Protein AF-N8RN31-F1 (afdb_monomer_lite)

Structure (mmCIF, N/CA/C/O backbone):
data_AF-N8RN31-F1
#
_entry.id   AF-N8RN31-F1
#
loop_
_atom_site.group_PDB
_atom_site.id
_atom_site.type_symbol
_atom_site.label_atom_id
_atom_site.label_alt_id
_atom_site.label_comp_id
_atom_site.label_asym_id
_atom_site.label_entity_id
_atom_site.label_seq_id
_atom_site.pdbx_PDB_ins_code
_atom_site.Cartn_x
_atom_site.Cartn_y
_atom_site.Cartn_z
_atom_site.occupancy
_atom_site.B_iso_or_equiv
_atom_site.auth_seq_id
_atom_site.auth_comp_id
_atom_site.auth_asym_id
_atom_site.auth_atom_id
_atom_site.pdbx_PDB_model_num
ATOM 1 N N . MET A 1 1 ? -0.067 15.756 -1.286 1.00 59.91 1 MET A N 1
ATOM 2 C CA . MET A 1 1 ? -0.232 14.366 -0.798 1.00 59.91 1 MET A CA 1
ATOM 3 C C . MET A 1 1 ? 1.141 13.713 -0.701 1.00 59.91 1 MET A C 1
ATOM 5 O O . MET A 1 1 ? 1.995 14.043 -1.514 1.00 59.91 1 MET A O 1
ATOM 9 N N . LYS A 1 2 ? 1.396 12.855 0.298 1.00 77.50 2 LYS A N 1
ATOM 10 C CA . LYS A 1 2 ? 2.681 12.141 0.419 1.00 77.50 2 LYS A CA 1
ATOM 11 C C . LYS A 1 2 ? 2.614 10.853 -0.412 1.00 77.50 2 LYS A C 1
ATOM 13 O O . LYS A 1 2 ? 1.843 9.975 -0.060 1.00 77.50 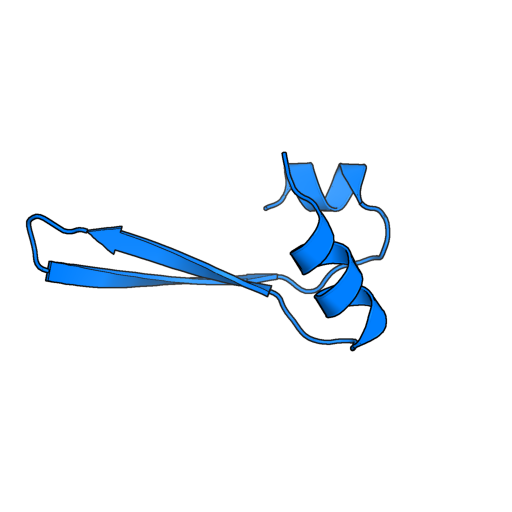2 LYS A O 1
ATOM 18 N N . SER A 1 3 ? 3.415 10.738 -1.472 1.00 88.44 3 SER A N 1
ATOM 19 C CA . SER A 1 3 ? 3.440 9.580 -2.390 1.00 88.44 3 SER A CA 1
ATOM 20 C C . SER A 1 3 ? 4.469 8.504 -2.024 1.00 88.44 3 SER A C 1
ATOM 22 O O . SER A 1 3 ? 4.632 7.527 -2.748 1.00 88.44 3 SER A O 1
ATOM 24 N N . GLY A 1 4 ? 5.194 8.661 -0.911 1.00 92.31 4 GLY A N 1
ATOM 25 C CA . GLY A 1 4 ? 6.309 7.771 -0.559 1.00 92.31 4 GLY A CA 1
ATOM 26 C C . GLY A 1 4 ? 5.917 6.292 -0.482 1.00 92.31 4 GLY A C 1
ATOM 27 O O . GLY A 1 4 ? 6.667 5.442 -0.951 1.00 92.31 4 GLY A O 1
ATOM 28 N N . PHE A 1 5 ? 4.717 5.988 0.026 1.00 93.19 5 PHE A N 1
ATOM 29 C CA . PHE A 1 5 ? 4.205 4.616 0.099 1.00 93.19 5 PHE A CA 1
ATOM 30 C C . PHE A 1 5 ? 4.072 3.970 -1.287 1.00 93.19 5 PHE A C 1
ATOM 32 O O . PHE A 1 5 ? 4.410 2.801 -1.446 1.00 93.19 5 PHE A O 1
ATOM 39 N N . TYR A 1 6 ? 3.643 4.739 -2.294 1.00 95.25 6 TYR A N 1
ATOM 40 C CA . TYR A 1 6 ? 3.492 4.259 -3.664 1.00 95.25 6 TYR A CA 1
ATOM 41 C C . TYR A 1 6 ? 4.848 3.859 -4.247 1.00 95.25 6 TYR A C 1
ATOM 43 O O . TYR A 1 6 ? 4.994 2.769 -4.791 1.00 95.25 6 TYR A O 1
ATOM 51 N N . HIS A 1 7 ? 5.863 4.716 -4.092 1.00 94.25 7 HIS A N 1
ATOM 52 C CA . HIS A 1 7 ? 7.194 4.444 -4.637 1.00 94.25 7 HIS A CA 1
ATOM 53 C C . HIS A 1 7 ? 7.862 3.244 -3.960 1.00 94.25 7 HIS A C 1
ATOM 55 O O . HIS A 1 7 ? 8.506 2.453 -4.642 1.00 94.25 7 HIS A O 1
ATOM 61 N N . ILE A 1 8 ? 7.672 3.076 -2.647 1.00 96.25 8 ILE A N 1
ATOM 62 C CA . ILE A 1 8 ? 8.156 1.899 -1.913 1.00 96.25 8 ILE A CA 1
ATOM 63 C C . ILE A 1 8 ? 7.469 0.633 -2.432 1.00 96.25 8 ILE A C 1
ATOM 65 O O . ILE A 1 8 ? 8.151 -0.338 -2.751 1.00 96.25 8 ILE A O 1
ATOM 69 N N . ALA A 1 9 ? 6.138 0.650 -2.552 1.00 95.81 9 ALA A N 1
ATOM 70 C CA . ALA A 1 9 ? 5.368 -0.501 -3.010 1.00 95.81 9 ALA A CA 1
ATOM 71 C C . ALA A 1 9 ? 5.741 -0.907 -4.444 1.00 95.81 9 ALA A C 1
ATOM 73 O O . ALA A 1 9 ? 6.000 -2.081 -4.706 1.00 95.81 9 ALA A O 1
ATOM 74 N N . HIS A 1 10 ? 5.855 0.072 -5.346 1.00 96.50 10 HIS A N 1
ATOM 75 C CA . HIS A 1 10 ? 6.272 -0.158 -6.726 1.00 96.50 10 HIS A CA 1
ATOM 76 C C . HIS A 1 10 ? 7.694 -0.724 -6.810 1.00 96.50 10 HIS A C 1
ATOM 78 O O . HIS A 1 10 ? 7.912 -1.737 -7.468 1.00 96.50 10 HIS A O 1
ATOM 84 N N . ALA A 1 11 ? 8.651 -0.117 -6.098 1.00 96.6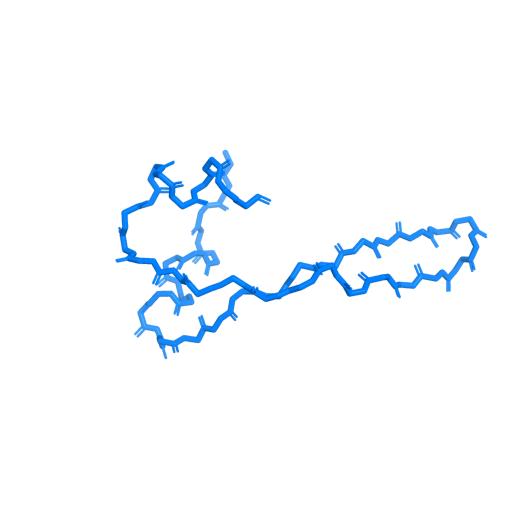9 11 ALA A N 1
ATOM 85 C CA . ALA A 1 11 ? 10.041 -0.568 -6.102 1.00 96.69 11 ALA A CA 1
ATOM 86 C C . ALA A 1 11 ? 10.213 -1.976 -5.508 1.00 96.69 11 ALA A C 1
ATOM 88 O O . ALA A 1 11 ? 11.069 -2.732 -5.960 1.00 96.69 11 ALA A O 1
ATOM 89 N N . ALA A 1 12 ? 9.401 -2.336 -4.512 1.00 97.31 12 ALA A N 1
ATOM 90 C CA . ALA A 1 12 ? 9.420 -3.657 -3.892 1.00 97.31 12 ALA A CA 1
ATOM 91 C C . ALA A 1 12 ? 8.564 -4.703 -4.635 1.00 97.31 12 ALA A C 1
ATOM 93 O O . ALA A 1 12 ? 8.606 -5.876 -4.270 1.00 97.31 12 ALA A O 1
ATOM 94 N N . GLY A 1 13 ? 7.783 -4.309 -5.650 1.00 96.31 13 GLY A N 1
ATOM 95 C CA . GLY A 1 13 ? 6.877 -5.211 -6.368 1.00 96.31 13 GLY A CA 1
ATOM 96 C C . GLY A 1 13 ? 5.746 -5.769 -5.498 1.00 96.31 13 GL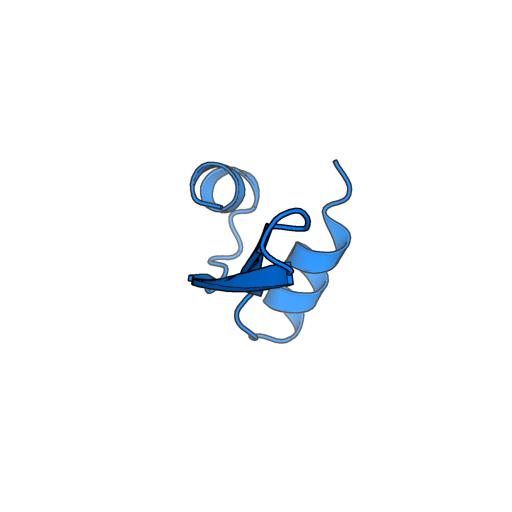Y A C 1
ATOM 97 O O . GLY A 1 13 ? 5.276 -6.880 -5.743 1.00 96.31 13 GLY A O 1
ATOM 98 N N . VAL A 1 14 ? 5.323 -5.026 -4.469 1.00 96.56 14 VAL A N 1
ATOM 99 C CA . VAL A 1 14 ? 4.279 -5.452 -3.522 1.00 96.56 14 VAL A CA 1
ATOM 100 C C . VAL A 1 14 ? 2.980 -4.666 -3.733 1.00 96.56 14 VAL A C 1
ATOM 102 O O . VAL A 1 14 ? 3.024 -3.482 -4.079 1.00 96.56 14 VAL A O 1
ATOM 105 N N . PRO A 1 15 ? 1.807 -5.288 -3.520 1.00 96.06 15 PRO A N 1
ATOM 106 C CA . PRO A 1 15 ? 0.531 -4.593 -3.618 1.00 96.06 15 PRO A CA 1
ATOM 107 C C . PRO A 1 15 ? 0.297 -3.646 -2.430 1.00 96.06 15 PRO A C 1
ATOM 109 O O . PRO A 1 15 ? 0.736 -3.894 -1.307 1.00 96.06 15 PRO A O 1
ATOM 112 N N . ILE A 1 16 ? -0.455 -2.575 -2.677 1.00 95.56 16 ILE A N 1
ATOM 113 C CA . ILE A 1 16 ? -0.957 -1.637 -1.669 1.00 95.56 16 ILE A CA 1
ATOM 114 C C . ILE A 1 16 ? -2.324 -2.138 -1.203 1.00 95.56 16 ILE A C 1
ATOM 116 O O . ILE A 1 16 ? -3.222 -2.304 -2.022 1.00 95.56 16 ILE A O 1
ATOM 120 N N . VAL A 1 17 ? -2.508 -2.372 0.096 1.00 95.62 17 VAL A N 1
ATOM 121 C CA . VAL A 1 17 ? -3.803 -2.801 0.651 1.00 95.62 17 VAL A CA 1
ATOM 122 C C . VAL A 1 17 ? -4.541 -1.598 1.224 1.00 95.62 17 VAL A C 1
ATOM 124 O O . VAL A 1 17 ? -3.977 -0.839 2.013 1.00 95.62 17 VAL A O 1
ATOM 127 N N . ILE A 1 18 ? -5.801 -1.431 0.832 1.00 94.56 18 ILE A N 1
ATOM 128 C CA . ILE A 1 18 ? -6.641 -0.309 1.249 1.00 94.56 18 ILE A CA 1
ATOM 129 C C . ILE A 1 18 ? -7.538 -0.772 2.398 1.00 94.56 18 ILE A C 1
ATOM 131 O O . ILE A 1 18 ? -8.249 -1.775 2.288 1.00 94.56 18 ILE A O 1
ATOM 135 N N . PHE A 1 19 ? -7.519 -0.020 3.496 1.00 95.75 19 PHE A N 1
ATOM 136 C CA . PHE A 1 19 ? -8.369 -0.256 4.658 1.00 95.75 19 PHE A CA 1
ATOM 137 C C . PHE A 1 19 ? -9.214 0.976 4.972 1.00 95.75 19 PHE A C 1
ATOM 139 O O . PHE A 1 19 ? -8.726 2.102 4.888 1.00 95.75 19 PHE A O 1
ATOM 146 N N . SER A 1 20 ? -10.461 0.747 5.383 1.00 95.81 20 SER A N 1
ATOM 147 C CA . SER A 1 20 ? -11.301 1.760 6.025 1.00 95.81 20 SER A CA 1
ATOM 148 C C . SER A 1 20 ? -11.404 1.476 7.519 1.00 95.81 20 SER A C 1
ATOM 150 O O . SER A 1 20 ? -11.523 0.320 7.932 1.00 95.81 20 SER A O 1
ATOM 152 N N . PHE A 1 21 ? -11.368 2.540 8.316 1.00 97.00 21 PHE A N 1
ATOM 153 C CA . PHE A 1 21 ? -11.497 2.487 9.766 1.00 97.00 21 PHE A CA 1
ATOM 154 C C . PHE A 1 21 ? -12.818 3.129 10.171 1.00 97.00 21 PHE A C 1
ATOM 156 O O . PHE A 1 21 ? -12.987 4.343 10.067 1.00 97.00 21 PHE A O 1
ATOM 163 N N . ASP A 1 22 ? -13.737 2.307 10.662 1.00 96.88 22 ASP A N 1
ATOM 164 C CA . ASP A 1 22 ? -14.974 2.756 11.282 1.00 96.88 22 ASP A CA 1
ATOM 165 C C . ASP A 1 22 ? -14.784 2.752 12.799 1.00 96.88 22 ASP A C 1
ATOM 167 O O . ASP A 1 22 ? -14.847 1.716 13.468 1.00 96.88 22 ASP A O 1
ATOM 171 N N . TYR A 1 23 ? -14.472 3.932 13.332 1.00 95.75 23 TYR A N 1
ATOM 172 C CA . TYR A 1 23 ? -14.184 4.109 14.753 1.00 95.75 23 TYR A CA 1
ATOM 173 C C . TYR A 1 23 ? -15.430 4.006 15.632 1.00 95.75 23 TYR A C 1
ATOM 175 O O . TYR A 1 23 ? -15.309 3.586 16.783 1.00 95.75 23 TYR A O 1
ATOM 183 N N . GLU A 1 24 ? -16.605 4.358 15.107 1.00 97.25 24 GLU A N 1
ATOM 184 C CA . GLU A 1 24 ? -17.868 4.288 15.843 1.00 97.25 24 GLU A CA 1
ATOM 185 C C . GLU A 1 24 ? -18.214 2.829 16.151 1.00 97.25 24 GLU A C 1
ATOM 187 O O . GLU A 1 24 ? -18.420 2.461 17.309 1.00 97.25 24 GLU A O 1
ATOM 192 N N . HIS A 1 25 ? -18.144 1.973 15.131 1.00 97.25 25 HIS A N 1
ATOM 193 C CA . HIS A 1 25 ? -18.423 0.543 15.262 1.00 97.25 25 HIS A CA 1
ATOM 194 C C . HIS A 1 25 ? -17.181 -0.294 15.600 1.00 97.25 25 HIS A C 1
ATOM 196 O O . HIS A 1 25 ? -17.261 -1.523 15.639 1.00 97.25 25 HIS A O 1
ATOM 202 N N . LYS A 1 26 ? -16.022 0.343 15.823 1.00 96.25 26 LYS A N 1
ATOM 203 C CA . LYS A 1 26 ? -14.718 -0.306 16.072 1.00 96.25 26 LYS A CA 1
ATOM 204 C C . LYS A 1 26 ? -14.398 -1.417 15.061 1.00 96.25 26 LYS A C 1
ATOM 206 O O . LYS A 1 26 ? -13.884 -2.473 15.430 1.00 96.25 26 LYS A O 1
ATOM 211 N N . THR A 1 27 ? -14.711 -1.177 13.792 1.00 97.31 27 THR A N 1
ATOM 212 C CA . THR A 1 27 ? -14.583 -2.158 12.708 1.00 97.31 27 THR A CA 1
ATOM 213 C C . THR A 1 27 ? -13.566 -1.684 11.671 1.00 97.31 27 THR A C 1
ATOM 215 O O . THR A 1 27 ? -13.484 -0.499 11.350 1.00 97.31 27 THR A O 1
ATOM 218 N N . ILE A 1 28 ? -12.773 -2.620 11.145 1.00 96.81 28 ILE A N 1
ATOM 219 C CA . ILE A 1 28 ? -11.822 -2.374 10.057 1.00 96.81 28 ILE A CA 1
ATOM 220 C C . ILE A 1 28 ? -12.312 -3.131 8.827 1.00 96.81 28 ILE A C 1
ATOM 222 O O . ILE A 1 28 ? -12.511 -4.345 8.886 1.00 96.81 28 ILE A O 1
ATOM 226 N N . TYR A 1 29 ? -12.462 -2.427 7.710 1.00 97.00 29 TYR A N 1
ATOM 227 C CA . TYR A 1 29 ? -12.855 -3.020 6.435 1.00 97.00 29 TYR A CA 1
ATOM 228 C C . TYR A 1 29 ? -11.643 -3.119 5.514 1.00 97.00 29 TYR A C 1
ATOM 230 O O . TYR A 1 29 ? -10.968 -2.118 5.274 1.00 97.00 29 TYR A O 1
ATOM 238 N N . SER A 1 30 ? -11.376 -4.309 4.974 1.00 95.44 30 SER A N 1
ATOM 239 C CA . SER A 1 30 ? -10.407 -4.482 3.887 1.00 95.44 30 SER A CA 1
ATOM 240 C C . SER A 1 30 ? -11.115 -4.228 2.560 1.00 95.44 30 SER A C 1
ATOM 242 O O . SER A 1 30 ? -12.019 -4.973 2.190 1.00 95.44 30 SER A O 1
ATOM 244 N N . LEU A 1 31 ? -10.738 -3.147 1.877 1.00 94.50 31 LEU A N 1
ATOM 245 C CA . LEU A 1 31 ? -11.400 -2.700 0.647 1.00 94.50 31 LEU A CA 1
ATOM 246 C C . LEU A 1 31 ? -10.783 -3.322 -0.611 1.00 94.50 31 LEU A C 1
ATOM 248 O O . LEU A 1 31 ? -11.370 -3.251 -1.686 1.00 94.50 31 LEU A O 1
ATOM 252 N N . GLY A 1 32 ? -9.612 -3.945 -0.475 1.00 93.94 32 GLY A N 1
ATOM 253 C CA . GLY A 1 32 ? -8.928 -4.641 -1.556 1.00 93.94 32 GLY A CA 1
ATOM 254 C C . GLY A 1 32 ? -7.434 -4.354 -1.591 1.00 93.94 32 GLY A C 1
ATOM 255 O O . GLY A 1 32 ? -6.880 -3.669 -0.727 1.00 93.94 32 GLY A O 1
ATOM 256 N N . ALA A 1 33 ? -6.786 -4.904 -2.612 1.00 95.00 33 ALA A N 1
ATOM 257 C CA . ALA A 1 33 ? -5.370 -4.729 -2.880 1.00 95.00 33 ALA A CA 1
ATOM 258 C C . ALA A 1 33 ? -5.174 -4.173 -4.294 1.00 95.00 33 ALA A C 1
ATOM 260 O O . ALA A 1 33 ? -5.837 -4.607 -5.236 1.00 95.00 33 ALA A O 1
ATOM 261 N N . PHE A 1 34 ? -4.248 -3.232 -4.435 1.00 95.25 34 PHE A N 1
ATOM 262 C CA . PHE A 1 34 ? -3.919 -2.564 -5.684 1.00 95.25 34 PHE A CA 1
ATOM 263 C C . PHE A 1 34 ? -2.440 -2.766 -6.015 1.00 95.25 34 PHE A C 1
ATOM 265 O O . PHE A 1 34 ? -1.555 -2.377 -5.250 1.00 95.25 34 PHE A O 1
ATOM 272 N N . THR A 1 35 ? -2.162 -3.361 -7.171 1.00 95.81 35 THR A N 1
ATO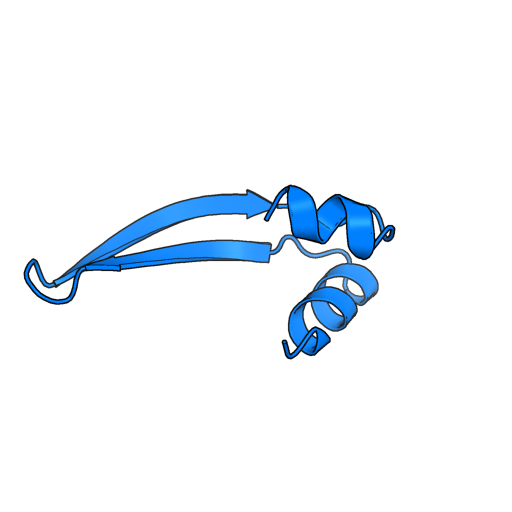M 273 C CA . THR A 1 35 ? -0.797 -3.512 -7.684 1.00 95.81 35 THR A CA 1
ATOM 274 C C . THR A 1 35 ? -0.476 -2.344 -8.602 1.00 95.81 35 THR A C 1
ATOM 276 O O . THR A 1 35 ? -1.174 -2.114 -9.586 1.00 95.81 35 THR A O 1
ATOM 279 N N . THR A 1 36 ? 0.593 -1.617 -8.284 1.00 95.56 36 THR A N 1
ATOM 280 C CA . THR A 1 36 ? 1.01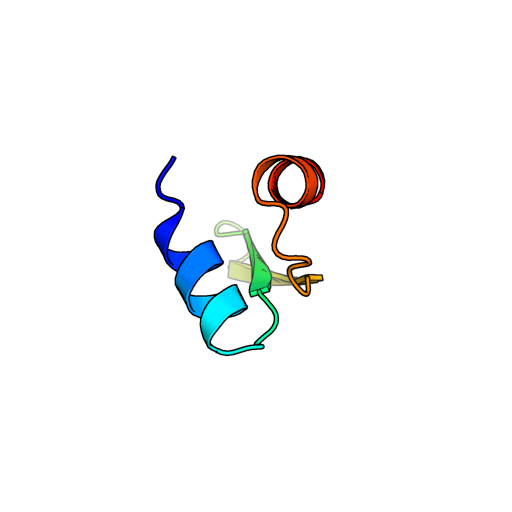7 -0.448 -9.066 1.00 95.56 36 THR A CA 1
ATOM 281 C C . THR A 1 36 ? 1.526 -0.844 -10.453 1.00 95.56 36 THR A C 1
ATOM 283 O O . THR A 1 36 ? 2.200 -1.861 -10.619 1.00 95.56 36 THR A O 1
ATOM 286 N N . THR A 1 37 ? 1.236 -0.007 -11.445 1.00 94.88 37 THR A N 1
ATOM 287 C CA . THR A 1 37 ? 1.720 -0.139 -12.826 1.00 94.88 37 THR A CA 1
ATOM 288 C C . THR A 1 37 ? 3.007 0.650 -13.065 1.00 94.88 37 THR A C 1
ATOM 290 O O . THR A 1 37 ? 3.709 0.407 -14.042 1.00 94.88 37 THR A O 1
ATOM 293 N N . GLY A 1 38 ? 3.329 1.594 -12.172 1.00 91.75 38 GLY A N 1
ATOM 294 C CA . GLY A 1 38 ? 4.451 2.526 -12.318 1.00 91.75 38 GLY A CA 1
ATOM 295 C C . GLY A 1 38 ? 4.027 3.887 -12.874 1.00 91.75 38 GLY A C 1
ATOM 296 O O . GLY A 1 38 ? 4.727 4.879 -12.664 1.00 91.75 38 GLY A O 1
ATOM 297 N N . HIS A 1 39 ? 2.836 3.988 -13.470 1.00 94.44 39 HIS A N 1
ATOM 298 C CA . HIS A 1 39 ? 2.262 5.249 -13.938 1.00 94.44 39 HIS A CA 1
ATOM 299 C C . HIS A 1 39 ? 1.516 5.970 -12.812 1.00 94.44 39 HIS A C 1
ATOM 301 O O . HIS A 1 39 ? 0.290 5.938 -12.731 1.00 94.44 39 HIS A O 1
ATOM 307 N N . TYR A 1 40 ? 2.277 6.673 -11.967 1.00 91.00 40 TYR A N 1
ATOM 308 C CA . TYR A 1 40 ? 1.787 7.274 -10.720 1.00 91.00 40 TYR A CA 1
ATOM 309 C C . TYR A 1 40 ? 0.467 8.046 -10.854 1.00 91.00 40 TYR A C 1
ATOM 311 O O . TYR A 1 40 ? -0.442 7.833 -10.061 1.00 91.00 40 TYR A O 1
ATOM 319 N N . GLN A 1 41 ? 0.339 8.916 -11.860 1.00 91.19 41 GLN A N 1
ATOM 320 C CA . GLN A 1 41 ? -0.861 9.743 -12.014 1.00 91.19 41 GLN A CA 1
ATOM 321 C C . GLN A 1 41 ? -2.117 8.905 -12.305 1.00 91.19 41 GLN A C 1
ATOM 323 O O . GLN A 1 41 ? -3.165 9.166 -11.730 1.00 91.19 41 GLN A O 1
ATOM 328 N N . GLN A 1 42 ? -1.999 7.883 -13.157 1.00 92.25 42 GLN A N 1
ATOM 329 C CA . GLN A 1 42 ? -3.117 7.003 -13.520 1.00 92.25 42 GLN A CA 1
ATOM 330 C C . GLN A 1 42 ? -3.481 6.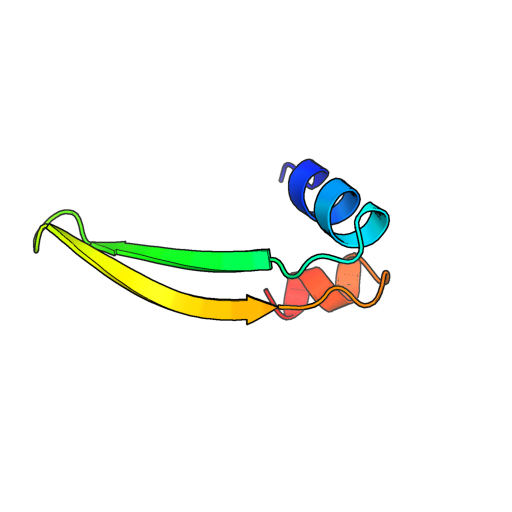049 -12.385 1.00 92.25 42 GLN A C 1
ATOM 332 O O . GLN A 1 42 ? -4.649 5.731 -12.183 1.00 92.25 42 GLN A O 1
ATOM 337 N N . ASP A 1 43 ? -2.474 5.570 -11.660 1.00 92.50 43 ASP A N 1
ATOM 338 C CA . ASP A 1 43 ? -2.680 4.691 -10.517 1.00 92.50 43 ASP A CA 1
ATOM 339 C C . ASP A 1 43 ? -3.343 5.444 -9.358 1.00 92.50 43 ASP A C 1
ATOM 341 O O . ASP A 1 43 ? -4.209 4.890 -8.690 1.00 92.50 43 ASP A O 1
ATOM 345 N N . LEU A 1 44 ? -3.003 6.723 -9.159 1.00 88.88 44 LEU A N 1
ATOM 346 C CA . LEU A 1 44 ? -3.615 7.564 -8.130 1.00 88.88 44 LEU A CA 1
ATOM 347 C C . LEU A 1 44 ? -5.096 7.861 -8.399 1.00 88.88 44 LEU A C 1
ATOM 349 O O . LEU A 1 44 ? -5.852 8.013 -7.453 1.00 88.88 44 LEU A O 1
ATOM 353 N N . GLU A 1 45 ? -5.523 7.933 -9.660 1.00 89.69 45 GLU A N 1
ATOM 354 C CA . GLU A 1 45 ? -6.944 8.086 -10.013 1.00 89.69 45 GLU A CA 1
ATOM 355 C C . GLU A 1 45 ? -7.772 6.819 -9.734 1.00 89.69 45 GLU A C 1
ATOM 357 O O . GLU A 1 45 ? -8.999 6.885 -9.677 1.00 89.69 45 GLU A O 1
ATOM 362 N N . LYS A 1 46 ? -7.108 5.665 -9.592 1.00 85.56 46 LYS A N 1
ATOM 363 C CA . LYS A 1 46 ? -7.734 4.355 -9.348 1.00 85.56 46 LYS A CA 1
ATOM 364 C C . LYS A 1 46 ? -7.663 3.905 -7.886 1.00 85.56 46 LYS A C 1
ATOM 366 O O . LYS A 1 46 ? -8.367 2.957 -7.537 1.00 85.56 46 LYS A O 1
ATOM 371 N N . LEU A 1 47 ? -6.789 4.522 -7.088 1.00 83.06 47 LEU A N 1
ATOM 372 C CA . LEU A 1 47 ? -6.658 4.333 -5.638 1.00 83.06 47 LEU A CA 1
ATOM 373 C C . LEU A 1 47 ? -7.716 5.146 -4.887 1.00 83.06 47 LEU A C 1
ATOM 375 O O . LEU A 1 47 ? -8.286 4.579 -3.930 1.00 83.06 47 LEU A O 1
#

Organism: NCBI:txid981333

Secondary structure (DSSP, 8-state):
---HHHHHHHHHT-PEEEEEEETTTTEEEEEEEE---S-HHHHHTT-

Sequence (47 aa):
MKSGFYHIAHAAGVPIVIFSFDYEHKTIYSLGAFTTTGHYQQDLEKL

pLDDT: mean 93.23, std 6.28, range [59.91, 97.31]

Radius of gyration: 12.38 Å; chains: 1; bounding box: 28×20×30 Å

Foldseek 3Di:
DDCVVVVVCQVVQHWDWDWDADPVVRDIDTPDTHGDPPPVVVSVVVD